Protein AF-A0A8X6MNF6-F1 (afdb_monomer)

pLDDT: mean 74.1, std 14.41, range [43.38, 95.25]

Secondary structure (DSSP, 8-state):
-HHHHHHHT---HHHHHHHHHHHHHHSPPTTT---GGG--TTTHHHHHHHHTT--S-----PPTT------HHHHHHHHHHHHHHHHHHHHHHHTT-

Mean predicted aligned error: 15.43 Å

Organism: Nephila pilipes (NCBI:txid299642)

Foldseek 3Di:
DVVVCVVVVHPDPVVCVVVVVVCQQQDQDPQQRDRNVPDDPVCVVSSCCSVVVPPDDPPDPDDPPDDDDDDPVVVVVVVVVVVVVVVVVVVVVVVPD

Radius of gyration: 24.2 Å; Cα contacts (8 Å, |Δi|>4): 33; chains: 1; bounding box: 54×41×51 Å

Solvent-accessible surface area (backbone atoms only — not comparable to full-atom values): 6228 Å² total; per-residue (Å²): 114,70,67,59,35,64,75,66,76,45,90,57,67,74,82,50,44,62,65,49,51,53,52,56,34,68,34,69,38,85,89,73,65,49,34,64,76,73,65,48,83,84,44,47,66,60,51,48,46,59,74,66,61,71,73,67,85,81,79,76,90,74,60,95,88,65,93,72,92,78,55,74,73,55,56,57,50,52,55,52,50,50,54,53,52,52,52,49,52,53,53,63,63,66,74,76,119

Structure (mmCIF, N/CA/C/O backbone):
data_AF-A0A8X6MNF6-F1
#
_entry.id   AF-A0A8X6MNF6-F1
#
loop_
_atom_site.group_PDB
_atom_site.id
_atom_site.type_symbol
_atom_site.label_atom_id
_atom_site.label_alt_id
_atom_site.label_comp_id
_atom_site.label_asym_id
_atom_site.label_entity_id
_atom_site.label_seq_id
_atom_site.pdbx_PDB_ins_code
_atom_site.Cartn_x
_atom_site.Cartn_y
_atom_site.Cartn_z
_atom_site.occupancy
_atom_site.B_iso_or_equiv
_atom_site.auth_seq_id
_atom_site.auth_comp_id
_atom_site.auth_asym_id
_atom_site.auth_atom_id
_atom_site.pdbx_PDB_model_num
ATOM 1 N N . MET A 1 1 ? -4.217 7.313 11.476 1.00 64.50 1 MET A N 1
ATOM 2 C CA . MET A 1 1 ? -4.755 6.417 12.521 1.00 64.50 1 MET A CA 1
ATOM 3 C C . MET A 1 1 ? -5.315 7.171 13.718 1.00 64.50 1 MET A C 1
ATOM 5 O O . MET A 1 1 ? -6.479 6.946 13.998 1.00 64.50 1 MET A O 1
ATOM 9 N N . TYR A 1 2 ? -4.598 8.112 14.356 1.00 69.69 2 TYR A N 1
ATOM 10 C CA . TYR A 1 2 ? -5.121 8.838 15.535 1.00 69.69 2 TYR A CA 1
ATOM 11 C C . TYR A 1 2 ? -6.488 9.529 15.312 1.00 69.69 2 TYR A C 1
ATOM 13 O O . TYR A 1 2 ? -7.340 9.483 16.191 1.00 69.69 2 TYR A O 1
ATOM 21 N N . HIS A 1 3 ? -6.746 10.060 14.108 1.00 76.50 3 HIS A N 1
ATOM 22 C CA . HIS A 1 3 ? -8.038 10.664 13.745 1.00 76.50 3 HIS A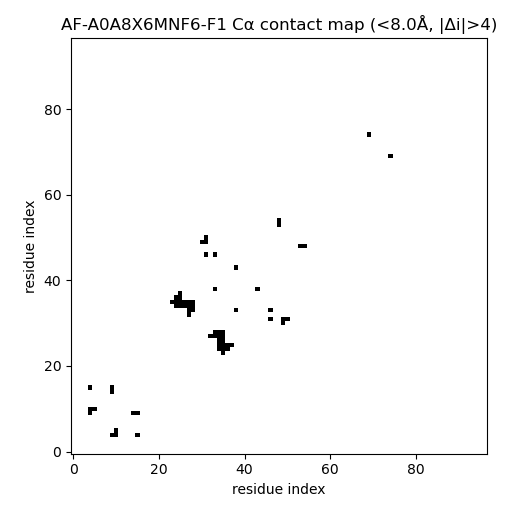 CA 1
ATOM 23 C C . HIS A 1 3 ? -9.246 9.738 13.953 1.00 76.50 3 HIS A C 1
ATOM 25 O O . HIS A 1 3 ? -10.321 10.209 14.307 1.00 76.50 3 HIS A O 1
ATOM 31 N N . VAL A 1 4 ? -9.077 8.426 13.756 1.00 74.44 4 VAL A N 1
ATOM 32 C CA . VAL A 1 4 ? -10.158 7.442 13.916 1.00 74.44 4 VAL A CA 1
ATOM 33 C C . VAL A 1 4 ? -10.529 7.283 15.391 1.00 74.44 4 VAL A C 1
ATOM 35 O O . VAL A 1 4 ? -11.710 7.211 15.718 1.00 74.44 4 VAL A O 1
ATOM 38 N N . PHE A 1 5 ? -9.527 7.291 16.274 1.00 75.50 5 PHE A N 1
ATOM 39 C CA . PHE A 1 5 ? -9.707 7.223 17.726 1.00 75.50 5 PHE A CA 1
ATOM 40 C C . PHE A 1 5 ? -10.415 8.476 18.249 1.00 75.50 5 PHE A C 1
ATOM 42 O O . PHE A 1 5 ? -11.370 8.377 19.014 1.00 75.50 5 PHE A O 1
ATOM 49 N N . THR A 1 6 ? -9.997 9.654 17.772 1.00 79.31 6 THR A N 1
ATOM 50 C CA . THR A 1 6 ? -10.600 10.939 18.151 1.00 79.31 6 THR A CA 1
ATOM 51 C C . THR A 1 6 ? -12.039 11.070 17.652 1.00 79.31 6 THR A C 1
ATOM 53 O O . THR A 1 6 ? -12.909 11.467 18.416 1.00 79.31 6 THR A O 1
ATOM 56 N N . TYR A 1 7 ? -12.314 10.693 16.399 1.00 81.75 7 TYR A N 1
ATOM 57 C CA . TYR A 1 7 ? -13.660 10.761 15.820 1.00 81.75 7 TYR A CA 1
ATOM 58 C C . TYR A 1 7 ? -14.654 9.825 16.520 1.00 81.75 7 TYR A C 1
ATOM 60 O O . TYR A 1 7 ? -15.808 10.186 16.722 1.00 81.75 7 TYR A O 1
ATOM 68 N N . ARG A 1 8 ? -14.207 8.624 16.909 1.00 77.06 8 ARG A N 1
ATOM 69 C CA . ARG A 1 8 ? -15.053 7.614 17.565 1.00 77.06 8 ARG A CA 1
ATOM 70 C C . ARG A 1 8 ? -15.113 7.751 19.089 1.00 77.06 8 ARG A C 1
ATOM 72 O O . ARG A 1 8 ? -15.814 6.968 19.720 1.00 77.06 8 ARG A O 1
ATOM 79 N N . ASN A 1 9 ? -14.378 8.707 19.668 1.00 79.06 9 ASN A N 1
ATOM 80 C CA . ASN A 1 9 ? -14.227 8.908 21.113 1.00 79.06 9 ASN A CA 1
ATOM 81 C C . ASN A 1 9 ? -13.945 7.597 21.878 1.00 79.06 9 ASN A C 1
ATOM 83 O O . ASN A 1 9 ? -14.498 7.335 22.945 1.00 79.06 9 ASN A O 1
ATOM 87 N N . CYS A 1 10 ? -13.109 6.739 21.292 1.00 73.75 10 CYS A N 1
ATOM 88 C CA . CYS A 1 10 ? -12.740 5.455 21.867 1.00 73.75 10 CYS A CA 1
ATOM 89 C C . CYS A 1 10 ? -11.215 5.364 21.907 1.00 73.75 10 CYS A C 1
ATOM 91 O O . CYS A 1 10 ? -10.540 5.439 20.881 1.00 73.75 10 CYS A O 1
ATOM 93 N N . TYR A 1 11 ? -10.676 5.250 23.120 1.00 72.44 11 TYR A N 1
ATOM 94 C CA . TYR A 1 11 ? -9.234 5.227 23.389 1.00 72.44 11 TYR A CA 1
ATOM 95 C C . TYR A 1 11 ? -8.702 3.809 23.621 1.00 72.44 11 TYR A C 1
ATOM 97 O O . TYR A 1 11 ? -7.496 3.605 23.752 1.00 72.44 11 TYR A O 1
ATOM 105 N N . LYS A 1 12 ? -9.596 2.816 23.669 1.00 82.75 12 LYS A N 1
ATOM 106 C CA . LYS A 1 12 ? -9.238 1.406 23.800 1.00 82.75 12 LYS A CA 1
ATOM 107 C C . LYS A 1 12 ? -8.967 0.838 22.420 1.00 82.75 12 LYS A C 1
ATOM 109 O O . LYS A 1 12 ? -9.881 0.647 21.632 1.00 82.75 12 LYS A O 1
ATOM 114 N N . TYR A 1 13 ? -7.700 0.559 22.143 1.00 79.44 13 TYR A N 1
ATOM 115 C CA . TYR A 1 13 ? -7.253 0.105 20.828 1.00 79.44 13 TYR A CA 1
ATOM 116 C C . TYR A 1 13 ? -7.957 -1.174 20.344 1.00 79.44 13 TYR A C 1
ATOM 118 O O . TYR A 1 13 ? -8.317 -1.270 19.174 1.00 79.44 13 TYR A O 1
ATOM 126 N N . LEU A 1 14 ? -8.186 -2.128 21.251 1.00 84.81 14 LEU A N 1
ATOM 127 C CA . LEU A 1 14 ? -8.774 -3.428 20.917 1.00 84.81 14 LEU A CA 1
ATOM 128 C C . LEU A 1 14 ? -10.222 -3.320 20.427 1.00 84.81 14 LEU A C 1
ATOM 130 O O . LEU A 1 14 ? -10.589 -4.000 19.476 1.00 84.81 14 LEU A O 1
ATOM 134 N N . ASP A 1 15 ? -11.008 -2.411 21.003 1.00 83.94 15 ASP A N 1
ATOM 135 C CA . ASP A 1 15 ? -12.438 -2.271 20.694 1.00 83.94 15 ASP A CA 1
ATOM 136 C C . ASP A 1 15 ? -12.678 -1.728 19.270 1.00 83.94 15 ASP A C 1
ATOM 138 O O . ASP A 1 15 ? -13.758 -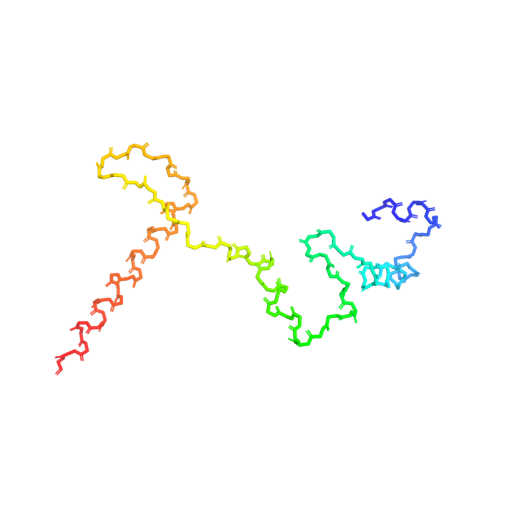1.874 18.701 1.00 83.94 15 ASP A O 1
ATOM 142 N N . ILE A 1 16 ? -11.661 -1.098 18.677 1.00 85.44 16 ILE A N 1
ATOM 143 C CA . ILE A 1 16 ? -11.734 -0.420 17.372 1.00 85.44 16 ILE A CA 1
ATOM 144 C C . ILE A 1 16 ? -10.968 -1.163 16.286 1.00 85.44 16 ILE A C 1
ATOM 146 O O . ILE A 1 16 ? -11.094 -0.808 15.113 1.00 85.44 16 ILE A O 1
ATOM 150 N N . LEU A 1 17 ? -10.196 -2.186 16.651 1.00 87.06 17 LEU A N 1
ATOM 151 C CA . LEU A 1 17 ? -9.390 -2.934 15.700 1.00 87.06 17 LEU A CA 1
ATOM 152 C C . LEU A 1 17 ? -10.276 -3.712 14.721 1.00 87.06 17 LEU A C 1
ATOM 154 O O . LEU A 1 17 ? -10.085 -3.570 13.516 1.00 87.06 17 LEU A O 1
ATOM 158 N N . GLN A 1 18 ? -11.288 -4.432 15.218 1.00 89.19 18 GLN A N 1
ATOM 159 C CA . GLN A 1 18 ? -12.232 -5.185 14.378 1.00 89.19 18 GLN A CA 1
ATOM 160 C C . GLN A 1 18 ? -12.896 -4.301 13.308 1.00 89.19 18 GLN A C 1
ATOM 162 O O . GLN A 1 18 ? -12.727 -4.582 12.124 1.00 89.19 18 GLN A O 1
ATOM 167 N N . PRO A 1 19 ? -13.541 -3.169 13.665 1.00 88.56 19 PRO A N 1
ATOM 168 C CA . PRO A 1 19 ? -14.149 -2.278 12.675 1.00 88.56 19 PRO A CA 1
ATOM 169 C C . PRO A 1 19 ? -13.167 -1.705 11.644 1.00 88.56 19 PRO A C 1
ATOM 171 O O . PRO A 1 19 ? -13.560 -1.372 10.526 1.00 88.56 19 PRO A O 1
ATOM 174 N N . ILE A 1 20 ? -11.896 -1.520 12.020 1.00 89.06 20 ILE A N 1
ATOM 175 C CA . ILE A 1 20 ? -10.859 -1.022 11.108 1.00 89.06 20 ILE A CA 1
ATOM 176 C C . ILE A 1 20 ? -10.457 -2.111 10.115 1.00 89.06 20 ILE A C 1
ATOM 178 O O . ILE A 1 20 ? -10.377 -1.821 8.922 1.00 89.06 20 ILE A O 1
ATOM 182 N N . VAL A 1 21 ? -10.221 -3.333 10.598 1.00 91.50 21 VAL A N 1
ATOM 183 C CA . VAL A 1 21 ? -9.887 -4.492 9.758 1.00 91.50 21 VAL A CA 1
ATOM 184 C C . VAL A 1 21 ? -11.029 -4.771 8.788 1.00 91.50 21 VAL A C 1
ATOM 186 O O . VAL A 1 21 ? -10.806 -4.787 7.581 1.00 91.50 21 VAL A O 1
ATOM 189 N N . ASP A 1 22 ? -12.266 -4.820 9.284 1.00 92.88 22 ASP A N 1
ATOM 190 C CA . ASP A 1 22 ? -13.449 -5.034 8.449 1.00 92.88 22 ASP A CA 1
ATOM 191 C C . ASP A 1 22 ? -13.577 -3.955 7.365 1.00 92.88 22 ASP A C 1
ATOM 193 O O . ASP A 1 22 ? -13.802 -4.260 6.193 1.00 92.88 22 ASP A O 1
ATOM 197 N N . SER A 1 23 ? -13.387 -2.681 7.721 1.00 90.75 23 SER A N 1
ATOM 198 C CA . SER A 1 23 ? -13.422 -1.587 6.746 1.00 90.75 23 SER A CA 1
ATOM 199 C C . SER A 1 23 ? -12.305 -1.694 5.707 1.00 90.75 23 SER A C 1
ATOM 201 O O . SER A 1 23 ? -12.509 -1.309 4.555 1.00 90.75 23 SER A O 1
ATOM 203 N N . TYR A 1 24 ? -11.120 -2.153 6.100 1.00 91.62 24 TYR A N 1
ATOM 204 C CA . TYR A 1 24 ? -9.988 -2.306 5.196 1.00 91.62 24 TYR A CA 1
ATOM 205 C C . TYR A 1 24 ? -10.231 -3.451 4.212 1.00 91.62 24 TYR A C 1
ATOM 207 O O . TYR A 1 24 ? -10.107 -3.245 3.005 1.00 91.62 24 TYR A O 1
ATOM 215 N N . ASP A 1 25 ? -10.659 -4.610 4.708 1.00 94.19 25 ASP A N 1
ATOM 216 C CA . ASP A 1 25 ? -10.820 -5.828 3.915 1.00 94.19 25 ASP A CA 1
ATOM 217 C C . ASP A 1 25 ? -11.996 -5.767 2.931 1.00 94.19 25 ASP A C 1
ATOM 219 O O . ASP A 1 25 ? -11.956 -6.419 1.885 1.00 94.19 25 ASP A O 1
ATOM 223 N N . HIS A 1 26 ? -13.018 -4.952 3.219 1.00 95.25 26 HIS A N 1
ATOM 224 C CA . HIS A 1 26 ? -14.225 -4.832 2.392 1.00 95.25 26 HIS A CA 1
ATOM 225 C C . HIS A 1 26 ? -14.278 -3.567 1.522 1.00 95.25 26 HIS A C 1
ATOM 227 O O . HIS A 1 26 ? -15.162 -3.446 0.670 1.00 95.25 26 HIS A O 1
ATOM 233 N N . SER A 1 27 ? -13.348 -2.625 1.700 1.00 94.44 27 SER A N 1
ATOM 234 C CA . SER A 1 27 ? -13.276 -1.426 0.860 1.00 94.44 27 SER A CA 1
ATOM 235 C C . SER A 1 27 ? -12.499 -1.681 -0.430 1.00 94.44 27 SER A C 1
ATOM 237 O O . SER A 1 27 ? -11.590 -2.507 -0.493 1.00 94.44 27 SER A O 1
ATOM 239 N N . VAL A 1 28 ? -12.850 -0.944 -1.485 1.00 94.00 28 VAL A N 1
ATOM 240 C CA . VAL A 1 28 ? -12.070 -0.934 -2.726 1.00 94.00 28 VAL A CA 1
ATOM 241 C C . VAL A 1 28 ? -10.810 -0.107 -2.498 1.00 9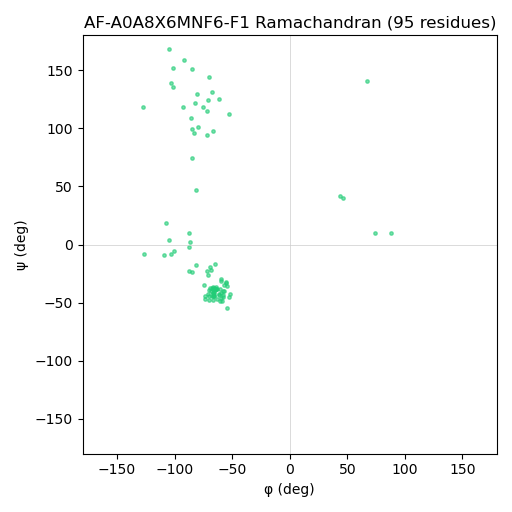4.00 28 VAL A C 1
ATOM 243 O O . VAL A 1 28 ? -10.884 1.095 -2.230 1.00 94.00 28 VAL A O 1
ATOM 246 N N . HIS A 1 29 ? -9.640 -0.730 -2.621 1.00 91.50 29 HIS A N 1
ATOM 247 C CA . HIS A 1 29 ? -8.378 -0.017 -2.439 1.00 91.50 29 HIS A CA 1
ATOM 248 C C . HIS A 1 29 ? -8.009 0.755 -3.698 1.00 91.50 29 HIS A C 1
ATOM 250 O O . HIS A 1 29 ? -7.950 0.203 -4.792 1.00 91.50 29 HIS A O 1
ATOM 256 N N . ARG A 1 30 ? -7.689 2.041 -3.540 1.00 87.38 30 ARG A N 1
ATOM 257 C CA . ARG A 1 30 ? -7.385 2.953 -4.655 1.00 87.38 30 ARG A CA 1
ATOM 258 C C . ARG A 1 30 ? -6.194 2.512 -5.516 1.00 87.38 30 ARG A C 1
ATOM 260 O O . ARG A 1 30 ? -6.158 2.829 -6.698 1.00 87.38 30 ARG A O 1
ATOM 267 N N . SER A 1 31 ? -5.209 1.843 -4.924 1.00 82.44 31 SER A N 1
ATOM 268 C CA . SER A 1 31 ? -3.951 1.468 -5.583 1.00 82.44 31 SER A CA 1
ATOM 269 C C . SER A 1 31 ? -4.139 0.440 -6.697 1.00 82.44 31 SER A C 1
ATOM 271 O O . SER A 1 31 ? -3.523 0.569 -7.749 1.00 82.44 31 SER A O 1
ATOM 273 N N . HIS A 1 32 ? -4.977 -0.569 -6.468 1.00 84.19 32 HIS A N 1
ATOM 274 C CA . HIS A 1 32 ? -5.169 -1.688 -7.394 1.00 84.19 32 HIS A CA 1
ATOM 275 C C . HIS A 1 32 ? -6.639 -1.929 -7.766 1.00 84.19 32 HIS A C 1
ATOM 277 O O . HIS A 1 32 ? -6.912 -2.736 -8.643 1.00 84.19 32 HIS A O 1
ATOM 283 N N . GLY A 1 33 ? -7.593 -1.248 -7.127 1.00 88.81 33 GLY A N 1
ATOM 284 C CA . GLY A 1 33 ? -9.023 -1.359 -7.433 1.00 88.81 33 GLY A CA 1
ATOM 285 C C . GLY A 1 33 ? -9.686 -2.654 -6.952 1.00 88.81 33 GLY A C 1
ATOM 286 O O . GLY A 1 33 ? -10.837 -2.903 -7.294 1.00 88.81 33 GLY A O 1
ATOM 287 N N . PHE A 1 34 ? -8.992 -3.462 -6.146 1.00 90.38 34 PHE A N 1
ATOM 288 C CA . PHE A 1 34 ? -9.530 -4.718 -5.606 1.00 90.38 34 PHE A CA 1
ATOM 289 C C . PHE A 1 34 ? -9.9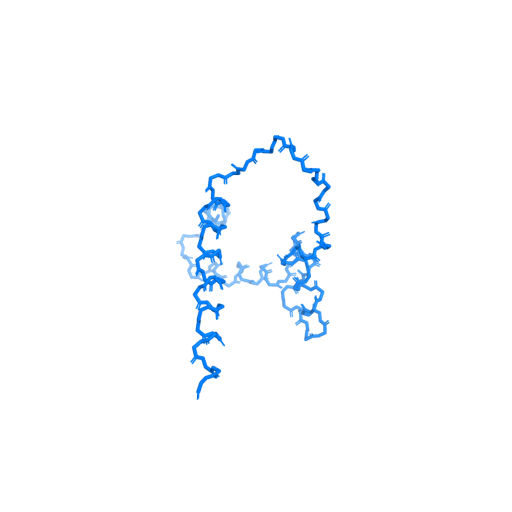78 -4.552 -4.156 1.00 90.38 34 PHE A C 1
ATOM 291 O O . PHE A 1 34 ? -9.431 -3.736 -3.411 1.00 90.38 34 PHE A O 1
ATOM 298 N N . VAL A 1 35 ? -10.964 -5.362 -3.777 1.00 94.75 35 VAL A N 1
ATOM 299 C CA . VAL A 1 35 ? -11.406 -5.554 -2.393 1.00 94.75 35 VAL A CA 1
ATOM 300 C C . VAL A 1 35 ? -10.644 -6.750 -1.818 1.00 94.75 35 VAL A C 1
ATOM 302 O O . VAL A 1 35 ? -10.814 -7.842 -2.366 1.00 94.75 35 VAL A O 1
ATOM 305 N N . PRO A 1 36 ? -9.833 -6.593 -0.753 1.00 92.50 36 PRO A N 1
ATOM 306 C CA . PRO A 1 36 ? -8.989 -7.671 -0.232 1.00 92.50 36 PRO A CA 1
ATOM 307 C C . PRO A 1 36 ? -9.735 -8.975 0.066 1.00 92.50 36 PRO A C 1
ATOM 309 O O . PRO A 1 36 ? -9.307 -10.038 -0.378 1.00 92.50 36 PRO A O 1
ATOM 312 N N . ALA A 1 37 ? -10.894 -8.891 0.724 1.00 93.62 37 ALA A N 1
ATOM 313 C CA . ALA A 1 37 ? -11.702 -10.054 1.091 1.00 93.62 37 ALA A CA 1
ATOM 314 C C . ALA A 1 37 ? -12.267 -10.836 -0.110 1.00 93.62 37 ALA A C 1
ATOM 316 O O . ALA A 1 37 ? -12.720 -11.966 0.050 1.00 93.62 37 ALA A O 1
ATOM 317 N N . LYS A 1 38 ? -12.280 -10.242 -1.310 1.00 93.50 38 LYS A N 1
ATOM 318 C CA . LYS A 1 38 ? -12.848 -10.846 -2.528 1.00 93.50 38 LYS A CA 1
ATOM 319 C C . LYS A 1 38 ? -11.788 -11.359 -3.504 1.00 93.50 38 LYS A C 1
ATOM 321 O O . LYS A 1 38 ? -12.151 -11.794 -4.591 1.00 93.50 38 LYS A O 1
ATOM 326 N N . ILE A 1 39 ? -10.502 -11.289 -3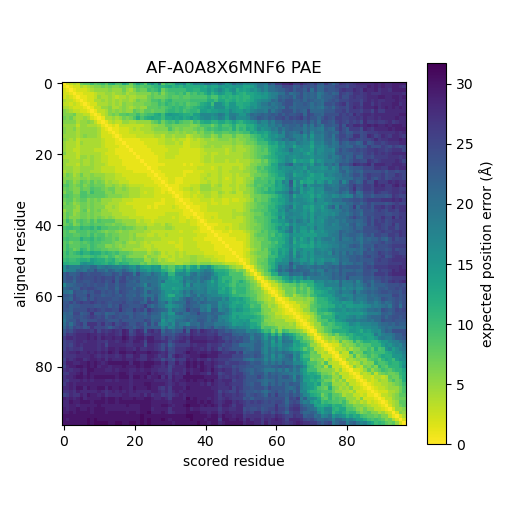.152 1.00 91.50 39 ILE A N 1
ATOM 327 C CA . ILE A 1 39 ? -9.412 -11.731 -4.027 1.00 91.50 39 ILE A CA 1
ATOM 328 C C . ILE A 1 39 ? -9.424 -13.255 -4.123 1.00 91.50 39 ILE A C 1
ATOM 330 O O . ILE A 1 39 ? -9.303 -13.956 -3.119 1.00 91.50 39 ILE A O 1
ATOM 334 N N . THR A 1 40 ? -9.503 -13.764 -5.347 1.00 93.94 40 THR A N 1
ATOM 335 C CA . THR A 1 40 ? -9.373 -15.193 -5.643 1.00 93.94 40 THR A CA 1
ATOM 336 C C . THR A 1 40 ? -8.015 -15.511 -6.274 1.00 93.94 40 THR A C 1
ATOM 338 O O . THR A 1 40 ? -7.274 -14.619 -6.694 1.00 93.94 40 THR A O 1
ATOM 341 N N . GLU A 1 41 ? -7.666 -16.798 -6.371 1.00 91.50 41 GLU A N 1
ATOM 342 C CA . GLU A 1 41 ? -6.425 -17.247 -7.024 1.00 91.50 41 GLU A CA 1
ATOM 343 C C . GLU A 1 41 ? -6.298 -16.741 -8.470 1.00 91.50 41 GLU A C 1
ATOM 345 O O . GLU A 1 41 ? -5.198 -16.430 -8.925 1.00 91.50 41 GLU A O 1
ATOM 350 N N . THR A 1 42 ? -7.421 -16.591 -9.177 1.00 91.56 42 THR A N 1
ATOM 351 C CA . THR A 1 42 ? -7.455 -16.093 -10.558 1.00 91.56 42 THR A CA 1
ATOM 352 C C . THR A 1 42 ? -7.149 -14.601 -10.672 1.00 91.56 42 THR A C 1
ATOM 354 O O . THR A 1 42 ? -6.690 -14.159 -11.724 1.00 91.56 42 THR A O 1
ATOM 357 N N . ASP A 1 43 ? -7.335 -13.829 -9.597 1.00 89.06 43 ASP A N 1
ATOM 358 C CA . ASP A 1 43 ? -7.096 -12.380 -9.573 1.00 89.06 43 ASP A CA 1
ATOM 359 C C . ASP A 1 43 ? -5.644 -12.032 -9.222 1.00 89.06 43 ASP A C 1
ATOM 361 O O . ASP A 1 43 ? -5.145 -10.957 -9.577 1.00 89.06 43 ASP A O 1
ATOM 365 N N . LYS A 1 44 ? -4.930 -12.950 -8.555 1.00 88.25 44 LYS A N 1
ATOM 366 C CA . LYS A 1 44 ? -3.535 -12.756 -8.128 1.00 88.25 44 LYS A CA 1
ATOM 367 C C . LYS A 1 44 ? -2.602 -12.302 -9.256 1.00 88.25 44 LYS A C 1
ATOM 369 O O . LYS A 1 44 ? -1.813 -11.390 -9.007 1.00 88.25 44 LYS A O 1
ATOM 374 N N . PRO A 1 45 ? -2.666 -12.847 -10.490 1.00 88.00 45 PRO A N 1
ATOM 375 C CA . PRO A 1 45 ? -1.806 -12.392 -11.580 1.00 88.00 45 PRO A CA 1
ATOM 376 C C . PRO A 1 45 ? -2.060 -10.931 -11.974 1.00 88.00 45 PRO A C 1
ATOM 378 O O . PRO A 1 45 ? -1.111 -10.205 -12.272 1.00 88.00 45 PRO A O 1
ATOM 381 N N . ALA A 1 46 ? -3.319 -10.485 -11.971 1.00 85.94 46 ALA A N 1
ATOM 382 C CA . ALA A 1 46 ? -3.675 -9.102 -12.279 1.00 85.94 46 ALA A CA 1
ATOM 383 C C . ALA A 1 46 ? -3.221 -8.158 -11.158 1.00 85.94 46 ALA A C 1
ATOM 385 O O . ALA A 1 46 ? -2.584 -7.138 -11.424 1.00 85.94 46 ALA A O 1
ATOM 386 N N . LEU A 1 47 ? -3.460 -8.547 -9.904 1.00 86.94 47 LEU A N 1
ATOM 387 C CA . LEU A 1 47 ? -3.010 -7.810 -8.727 1.00 86.94 47 LEU A CA 1
ATOM 388 C C . LEU A 1 47 ? -1.482 -7.664 -8.693 1.00 86.94 47 LEU A C 1
ATOM 390 O O . LEU A 1 47 ? -0.969 -6.567 -8.487 1.00 86.94 47 LEU A O 1
ATOM 394 N N . TYR A 1 48 ? -0.749 -8.749 -8.955 1.00 85.31 48 TYR A N 1
ATOM 395 C CA . TYR A 1 48 ? 0.713 -8.746 -8.994 1.00 85.31 48 TYR A CA 1
ATOM 396 C C . TYR A 1 48 ? 1.257 -7.777 -10.051 1.00 85.31 48 TYR A C 1
ATOM 398 O O . TYR A 1 48 ? 2.189 -7.022 -9.778 1.00 85.31 48 TYR A O 1
ATOM 406 N N . ARG A 1 49 ? 0.642 -7.730 -11.241 1.00 83.56 49 ARG A N 1
ATOM 407 C CA . ARG A 1 49 ? 1.019 -6.775 -12.298 1.00 83.56 49 ARG A CA 1
ATOM 408 C C . ARG A 1 49 ? 0.842 -5.320 -11.857 1.00 83.56 49 ARG A C 1
ATOM 410 O O . ARG A 1 49 ? 1.732 -4.514 -12.121 1.00 83.56 49 ARG A O 1
ATOM 417 N N . PHE A 1 50 ? -0.259 -5.003 -11.171 1.00 80.94 50 PHE A N 1
ATOM 418 C CA . PHE A 1 50 ? -0.508 -3.667 -10.616 1.00 80.94 50 PHE A CA 1
ATOM 419 C C . PHE A 1 50 ? 0.487 -3.301 -9.506 1.00 80.94 50 PHE A C 1
ATO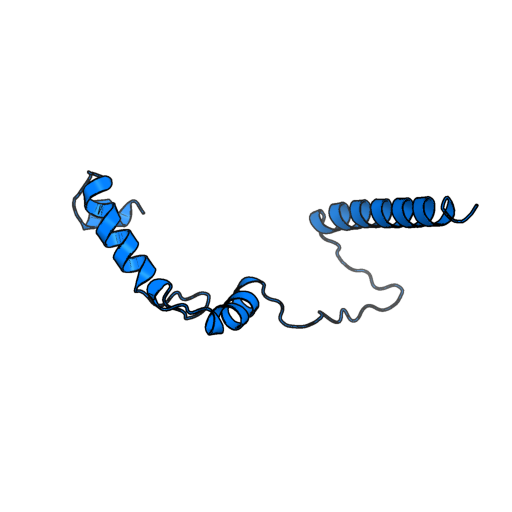M 421 O O . PHE A 1 50 ? 1.018 -2.194 -9.503 1.00 80.94 50 PHE A O 1
ATOM 428 N N . LEU A 1 51 ? 0.767 -4.222 -8.578 1.00 81.56 51 LEU A N 1
ATOM 429 C CA . LEU A 1 51 ? 1.645 -3.965 -7.430 1.00 81.56 51 LEU A CA 1
ATOM 430 C C . LEU A 1 51 ? 3.117 -3.838 -7.822 1.00 81.56 51 LEU A C 1
ATOM 432 O O . LEU A 1 51 ? 3.821 -2.961 -7.326 1.00 81.56 51 LEU A O 1
ATOM 436 N N . CYS A 1 52 ? 3.595 -4.709 -8.709 1.00 79.12 52 CYS A N 1
ATOM 437 C CA . CYS A 1 52 ? 5.004 -4.748 -9.085 1.00 79.12 52 CYS A CA 1
ATOM 438 C C . CYS A 1 52 ? 5.355 -3.786 -10.225 1.00 79.12 52 CYS A C 1
ATOM 440 O O . CYS A 1 52 ? 6.510 -3.760 -10.644 1.00 79.12 52 CYS A O 1
ATOM 442 N N . ASN A 1 53 ? 4.383 -3.004 -10.716 1.00 66.56 53 ASN A N 1
ATOM 443 C CA . ASN A 1 53 ? 4.540 -2.019 -11.787 1.00 66.56 53 ASN A CA 1
ATOM 444 C C . ASN A 1 53 ? 5.391 -2.555 -12.953 1.00 66.56 53 ASN A C 1
ATOM 446 O O . ASN A 1 53 ? 6.255 -1.867 -13.498 1.00 66.56 53 ASN A O 1
ATOM 450 N N . ILE A 1 54 ? 5.161 -3.823 -13.321 1.00 62.94 54 ILE A N 1
ATOM 451 C CA . ILE A 1 54 ? 5.855 -4.505 -14.424 1.00 62.94 54 ILE A CA 1
ATOM 452 C C . ILE A 1 54 ? 5.181 -4.084 -15.734 1.00 62.94 54 ILE A C 1
ATOM 454 O O . ILE A 1 54 ? 4.787 -4.894 -16.571 1.00 62.94 54 ILE A O 1
ATOM 458 N N . SER A 1 55 ? 4.952 -2.784 -15.888 1.00 61.28 55 SER A N 1
ATOM 459 C CA . SER A 1 55 ? 4.482 -2.203 -17.128 1.00 61.28 55 SER A CA 1
ATOM 460 C C . SER A 1 55 ? 5.715 -1.953 -17.980 1.00 61.28 55 SER A C 1
ATOM 462 O O . SER A 1 55 ? 6.412 -0.957 -17.801 1.00 61.28 55 SER A O 1
ATOM 464 N N . SER A 1 56 ? 5.950 -2.874 -18.913 1.00 59.94 56 SER A N 1
ATOM 465 C CA . SER A 1 56 ? 6.927 -2.797 -20.002 1.00 59.94 56 SER A CA 1
ATOM 466 C C . SER A 1 56 ? 8.410 -2.806 -19.608 1.00 59.94 56 SER A C 1
ATOM 468 O O . SER A 1 56 ? 8.855 -2.172 -18.655 1.00 59.94 56 SER A O 1
ATOM 470 N N . LEU A 1 57 ? 9.202 -3.514 -20.417 1.00 60.66 57 LEU A N 1
ATOM 471 C CA . LEU A 1 57 ? 10.631 -3.245 -20.534 1.00 60.66 57 LEU A CA 1
ATOM 472 C C . LEU A 1 57 ? 10.781 -1.758 -20.856 1.00 60.66 57 LEU A C 1
ATOM 474 O O . LEU A 1 57 ? 10.374 -1.312 -21.928 1.00 60.66 57 LEU A O 1
ATOM 478 N N . ILE A 1 58 ? 11.336 -0.990 -19.921 1.00 64.25 58 ILE A N 1
ATOM 479 C CA . ILE A 1 58 ? 11.683 0.404 -20.175 1.00 64.25 58 ILE A CA 1
ATOM 480 C C . ILE A 1 58 ? 12.808 0.374 -21.210 1.00 64.25 58 ILE A C 1
ATOM 482 O O . ILE A 1 58 ? 13.971 0.149 -20.874 1.00 64.25 58 ILE A O 1
ATOM 486 N N . MET A 1 59 ? 12.457 0.560 -22.483 1.00 67.75 59 MET A N 1
ATOM 487 C CA . MET A 1 59 ? 13.438 0.746 -23.545 1.00 67.75 59 MET A CA 1
ATOM 488 C C . MET A 1 59 ? 14.054 2.129 -23.383 1.00 67.75 59 MET A C 1
ATOM 490 O O . MET A 1 59 ? 13.522 3.143 -23.836 1.00 67.75 59 MET A O 1
ATOM 494 N N . LEU A 1 60 ? 15.180 2.167 -22.683 1.00 66.56 60 LEU A N 1
ATOM 495 C CA . LEU A 1 60 ? 15.978 3.370 -22.538 1.00 66.56 60 LEU A CA 1
ATOM 496 C C . LEU A 1 60 ? 16.658 3.664 -23.882 1.00 66.56 60 LEU A C 1
ATOM 498 O O . LEU A 1 60 ? 17.473 2.878 -24.360 1.00 66.56 60 LEU A O 1
ATOM 502 N N . ARG A 1 61 ? 16.302 4.788 -24.509 1.00 72.56 61 ARG A N 1
ATOM 503 C CA . ARG A 1 61 ? 16.906 5.262 -25.763 1.00 72.56 61 ARG A CA 1
ATOM 504 C C . ARG A 1 61 ? 18.170 6.063 -25.449 1.00 72.56 61 ARG A C 1
ATOM 506 O O . ARG A 1 61 ? 18.129 7.286 -25.496 1.00 72.56 61 ARG A O 1
ATOM 513 N N . PHE A 1 62 ? 19.253 5.385 -25.081 1.00 75.25 62 PHE A N 1
ATOM 514 C CA . PHE A 1 62 ? 20.557 6.032 -24.909 1.00 75.25 62 PHE A CA 1
ATOM 515 C C . PHE A 1 62 ? 21.447 5.768 -26.116 1.00 75.25 62 PHE A C 1
ATOM 517 O O . PHE A 1 62 ? 21.533 4.633 -26.590 1.00 75.25 62 PHE A O 1
ATOM 524 N N . ALA A 1 63 ? 22.115 6.813 -26.592 1.00 75.56 63 ALA A N 1
ATOM 525 C CA . ALA A 1 63 ? 23.197 6.695 -27.551 1.00 75.56 63 ALA A CA 1
ATOM 526 C C . ALA A 1 63 ? 24.546 6.577 -26.826 1.00 75.56 63 ALA A C 1
ATOM 528 O O . ALA A 1 63 ? 24.710 6.978 -25.669 1.00 75.56 63 ALA A O 1
ATOM 529 N N . VAL A 1 64 ? 25.541 6.031 -27.526 1.00 69.69 64 VAL A N 1
ATOM 530 C CA . VAL A 1 64 ? 26.929 6.077 -27.058 1.00 69.69 64 VAL A CA 1
ATOM 531 C C . VAL A 1 64 ? 27.334 7.555 -26.957 1.00 69.69 64 VAL A C 1
ATOM 533 O O . VAL A 1 64 ? 27.222 8.277 -27.945 1.00 69.69 64 VAL A O 1
ATOM 536 N N . ASN A 1 65 ? 27.804 7.977 -25.774 1.00 76.31 65 ASN A N 1
ATOM 537 C CA . ASN A 1 65 ? 28.206 9.347 -25.387 1.00 76.31 65 ASN A CA 1
ATOM 538 C C . ASN A 1 65 ? 27.115 10.286 -24.829 1.00 76.31 65 ASN A C 1
ATOM 540 O O . ASN A 1 65 ? 27.404 11.461 -24.597 1.00 76.31 65 ASN A O 1
ATOM 544 N N . ASP A 1 66 ? 25.908 9.798 -24.530 1.00 71.50 66 ASP A N 1
ATOM 545 C CA . ASP A 1 66 ? 24.911 10.618 -23.827 1.00 71.50 66 ASP A CA 1
ATOM 546 C C . ASP A 1 66 ? 25.323 10.922 -22.374 1.00 71.50 66 ASP A C 1
ATOM 548 O O . ASP A 1 66 ? 25.652 10.030 -21.584 1.00 71.50 66 ASP A O 1
ATOM 552 N N . VAL A 1 67 ? 25.236 12.198 -21.983 1.00 74.19 67 VAL A N 1
ATOM 553 C CA . VAL A 1 67 ? 25.475 12.632 -20.599 1.00 74.19 67 VAL A CA 1
ATOM 554 C C . VAL A 1 67 ? 24.201 12.423 -19.782 1.00 74.19 67 VAL A C 1
ATOM 556 O O . VAL A 1 67 ? 23.302 13.261 -19.757 1.00 74.19 67 VAL A O 1
ATOM 559 N N . VAL A 1 68 ? 24.121 11.288 -19.088 1.00 67.50 68 VAL A N 1
ATOM 560 C CA . VAL A 1 68 ? 22.961 10.919 -18.263 1.00 67.50 68 VAL A CA 1
ATOM 561 C C . VAL A 1 68 ? 23.215 11.116 -16.770 1.00 67.50 68 VAL A C 1
ATOM 563 O O . VAL A 1 68 ? 24.271 10.780 -16.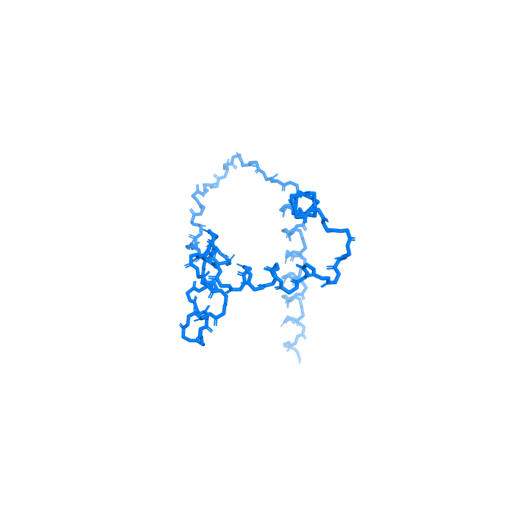229 1.00 67.50 68 VAL A O 1
ATOM 566 N N . ARG A 1 69 ? 22.207 11.632 -16.055 1.00 68.38 69 ARG A N 1
ATOM 567 C CA . ARG A 1 69 ? 22.254 11.772 -14.593 1.00 68.38 69 ARG A CA 1
ATOM 568 C C . ARG A 1 69 ? 21.951 10.429 -13.931 1.00 68.38 69 ARG A C 1
ATOM 570 O O . ARG A 1 69 ? 20.795 10.042 -13.786 1.00 68.38 69 ARG A O 1
ATOM 577 N N . ILE A 1 70 ? 22.989 9.739 -13.470 1.00 62.66 70 ILE A N 1
ATOM 578 C CA . ILE A 1 70 ? 22.840 8.502 -12.693 1.00 62.66 70 ILE A CA 1
ATOM 579 C C . ILE A 1 70 ? 22.565 8.867 -11.228 1.00 62.66 70 ILE A C 1
ATOM 581 O O . ILE A 1 70 ? 23.355 9.567 -10.590 1.00 62.66 70 ILE A O 1
ATOM 585 N N . SER A 1 71 ? 21.443 8.409 -10.668 1.00 63.72 71 SER A N 1
ATOM 586 C CA . SER A 1 71 ? 21.147 8.605 -9.244 1.00 63.72 71 SER A CA 1
ATOM 587 C C . SER A 1 71 ? 22.084 7.756 -8.366 1.00 63.72 71 SER A C 1
ATOM 589 O O . SER A 1 71 ? 22.464 6.637 -8.716 1.00 63.72 71 SER A O 1
ATOM 591 N N . LYS A 1 72 ? 22.475 8.283 -7.195 1.00 56.62 72 LYS A N 1
ATOM 592 C CA . LYS A 1 72 ? 23.486 7.666 -6.306 1.00 56.62 72 LYS A CA 1
ATOM 593 C C . LYS A 1 72 ? 23.137 6.234 -5.866 1.00 56.62 72 LYS A C 1
ATOM 595 O O . LYS A 1 72 ? 24.031 5.401 -5.755 1.00 56.62 72 LYS A O 1
ATOM 600 N N . VAL A 1 73 ? 21.851 5.941 -5.669 1.00 57.31 73 VAL A N 1
ATOM 601 C CA . VAL A 1 73 ? 21.350 4.613 -5.264 1.00 57.31 73 VAL A CA 1
ATOM 602 C C . VAL A 1 73 ? 21.572 3.569 -6.363 1.00 57.31 73 VAL A C 1
ATOM 604 O O . VAL A 1 73 ? 21.941 2.432 -6.079 1.00 57.31 73 VAL A O 1
ATOM 607 N N . ARG A 1 74 ? 21.434 3.967 -7.633 1.00 55.62 74 ARG A N 1
ATOM 608 C CA . ARG A 1 74 ? 21.611 3.070 -8.778 1.00 55.62 74 ARG A CA 1
ATOM 609 C C . ARG A 1 74 ? 23.086 2.748 -9.045 1.00 55.62 74 ARG A C 1
ATOM 611 O O . ARG A 1 74 ? 23.399 1.601 -9.334 1.00 55.62 74 ARG A O 1
ATOM 618 N N . LYS A 1 75 ? 23.999 3.705 -8.822 1.00 57.75 75 LYS A N 1
ATOM 619 C CA . LYS A 1 75 ? 25.461 3.480 -8.886 1.00 57.75 75 LYS A CA 1
ATOM 620 C C . LYS A 1 75 ? 25.936 2.393 -7.912 1.00 57.75 75 LYS A C 1
ATOM 622 O O . LYS A 1 75 ? 26.801 1.593 -8.254 1.00 57.75 75 LYS A O 1
ATOM 627 N N . ALA A 1 76 ? 25.373 2.363 -6.703 1.00 57.72 76 ALA A N 1
ATOM 628 C CA . ALA A 1 76 ? 25.693 1.341 -5.707 1.00 57.72 76 ALA A CA 1
ATOM 629 C C . ALA A 1 76 ? 25.195 -0.054 -6.131 1.00 57.72 76 ALA A C 1
ATOM 631 O O . ALA A 1 76 ? 25.888 -1.047 -5.919 1.00 57.72 76 ALA A O 1
ATOM 632 N N . LEU A 1 77 ? 24.021 -0.116 -6.768 1.00 50.38 77 LEU A N 1
ATOM 633 C CA . LEU A 1 77 ? 23.412 -1.353 -7.255 1.00 50.38 77 LEU A CA 1
ATOM 634 C C . LEU A 1 77 ? 24.127 -1.907 -8.500 1.00 50.38 77 LEU A C 1
ATOM 636 O O . LEU A 1 77 ? 24.445 -3.092 -8.527 1.00 50.38 77 LEU A O 1
ATOM 640 N N . GLU A 1 78 ? 24.462 -1.056 -9.477 1.00 58.84 78 GLU A N 1
ATOM 641 C CA . GLU A 1 78 ? 25.237 -1.435 -10.673 1.00 58.84 78 GLU A CA 1
ATOM 642 C C . GLU A 1 78 ? 26.637 -1.941 -10.307 1.00 58.84 78 GLU A C 1
ATOM 644 O O . GLU A 1 78 ? 27.054 -2.986 -10.803 1.00 58.84 78 GLU A O 1
ATOM 649 N N . LYS A 1 79 ? 27.333 -1.271 -9.372 1.00 55.69 79 LYS A N 1
ATOM 650 C CA . LYS A 1 79 ? 28.644 -1.737 -8.895 1.00 55.69 79 LYS A CA 1
ATOM 651 C C . LYS A 1 79 ? 28.547 -3.144 -8.307 1.00 55.69 79 LYS A C 1
ATOM 653 O O . LYS A 1 79 ? 29.377 -3.984 -8.623 1.00 55.69 79 LYS A O 1
ATOM 658 N N . LYS A 1 80 ? 27.515 -3.413 -7.499 1.00 51.81 80 LYS A N 1
ATOM 659 C CA . LYS A 1 80 ? 27.314 -4.723 -6.870 1.00 51.81 80 LYS A CA 1
ATOM 660 C C . LYS A 1 80 ? 26.986 -5.807 -7.905 1.00 51.81 80 LYS A C 1
ATOM 662 O O . LYS A 1 80 ? 27.560 -6.887 -7.844 1.00 51.81 80 LYS A O 1
ATOM 667 N N . LEU A 1 81 ? 26.105 -5.513 -8.867 1.00 53.56 81 LEU A N 1
ATOM 668 C CA . LEU A 1 81 ? 25.717 -6.436 -9.945 1.00 53.56 81 LEU A CA 1
ATOM 669 C C . LEU A 1 81 ? 26.876 -6.777 -10.892 1.00 53.56 81 LEU A C 1
ATOM 671 O O . LEU A 1 81 ? 27.014 -7.944 -11.246 1.00 53.56 81 LEU A O 1
ATOM 675 N N . SER A 1 82 ? 27.732 -5.808 -11.240 1.00 55.84 82 SER A N 1
ATOM 676 C CA . SER A 1 82 ? 28.954 -6.064 -12.021 1.00 55.84 82 SER A CA 1
ATOM 677 C C . SER A 1 82 ? 29.862 -7.052 -11.298 1.00 55.84 82 SER A C 1
ATOM 679 O O . SER A 1 82 ? 30.238 -8.065 -11.870 1.00 55.84 82 SER A O 1
ATOM 681 N N . THR A 1 83 ? 30.122 -6.829 -10.003 1.00 55.81 83 THR A N 1
ATOM 682 C CA . THR A 1 83 ? 30.984 -7.723 -9.215 1.00 55.81 83 THR A CA 1
ATOM 683 C C . THR A 1 83 ? 30.429 -9.148 -9.146 1.00 55.81 83 THR A C 1
ATOM 685 O O . THR A 1 83 ? 31.192 -10.103 -9.227 1.00 55.81 83 THR A O 1
ATOM 688 N N . TYR A 1 84 ? 29.106 -9.324 -9.037 1.00 52.12 84 TYR A N 1
ATOM 689 C CA . TYR A 1 84 ? 28.495 -10.660 -9.048 1.00 52.12 84 TYR A CA 1
ATOM 690 C C . TYR A 1 84 ? 28.577 -11.354 -10.412 1.00 52.12 84 TYR A C 1
ATOM 692 O O . TYR A 1 84 ? 28.770 -12.567 -10.453 1.00 52.12 84 TYR A O 1
ATOM 700 N N . LEU A 1 85 ? 28.428 -10.616 -11.516 1.00 58.81 85 LEU A N 1
ATOM 701 C CA . LEU A 1 85 ? 28.567 -11.162 -12.869 1.00 58.81 85 LEU A CA 1
ATOM 702 C C . LEU A 1 85 ? 30.019 -11.553 -13.164 1.00 58.81 85 LEU A C 1
ATOM 704 O O . LEU A 1 85 ? 30.250 -12.633 -13.701 1.00 58.81 85 LEU A O 1
ATOM 708 N N . ASP A 1 86 ? 30.980 -10.741 -12.727 1.00 58.28 86 ASP A N 1
ATOM 709 C CA . ASP A 1 86 ? 32.408 -11.032 -12.865 1.00 58.28 86 ASP A CA 1
ATOM 710 C C . ASP A 1 86 ? 32.793 -12.290 -12.073 1.00 58.28 86 ASP A C 1
ATOM 712 O O . ASP A 1 86 ? 33.408 -13.204 -12.618 1.00 58.28 86 ASP A O 1
ATOM 716 N N . LEU A 1 87 ? 32.347 -12.404 -10.817 1.00 56.53 87 LEU A N 1
ATOM 717 C CA . LEU A 1 87 ? 32.579 -13.598 -9.995 1.00 56.53 87 LEU A CA 1
ATOM 718 C C . LEU A 1 87 ? 31.903 -14.850 -10.568 1.00 56.53 87 LEU A C 1
ATOM 720 O O . LEU A 1 87 ? 32.482 -15.931 -10.525 1.00 56.53 87 LEU A O 1
ATOM 724 N N . ARG A 1 88 ? 30.696 -14.717 -11.128 1.00 55.06 88 ARG A N 1
ATOM 725 C CA . ARG A 1 88 ? 29.973 -15.828 -11.761 1.00 55.06 88 ARG A CA 1
ATOM 726 C C . ARG A 1 88 ? 30.677 -16.324 -13.021 1.00 55.06 88 ARG A C 1
ATOM 728 O O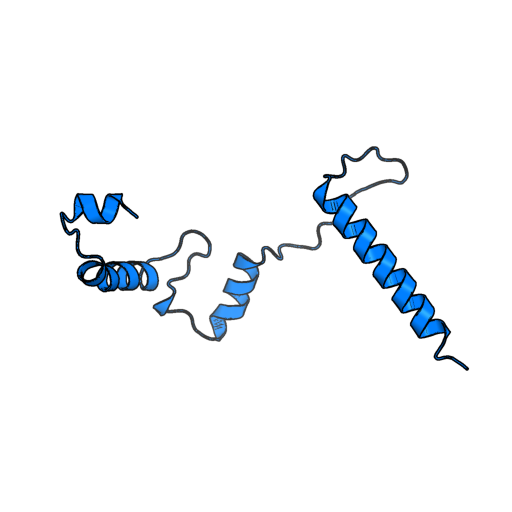 . ARG A 1 88 ? 30.766 -17.531 -13.211 1.00 55.06 88 ARG A O 1
ATOM 735 N N . ASN A 1 89 ? 31.185 -15.411 -13.844 1.00 61.53 89 ASN A N 1
ATOM 736 C CA . ASN A 1 89 ? 31.937 -15.750 -15.050 1.00 61.53 89 ASN A CA 1
ATOM 737 C C . ASN A 1 89 ? 33.276 -16.416 -14.702 1.00 61.53 89 ASN A C 1
ATOM 739 O O . ASN A 1 89 ? 33.664 -17.381 -15.356 1.00 61.53 89 ASN A O 1
ATOM 743 N N . LEU A 1 90 ? 33.942 -15.954 -13.637 1.00 60.38 90 LEU A N 1
ATOM 744 C CA . LEU A 1 90 ? 35.173 -16.563 -13.128 1.00 60.38 90 LEU A CA 1
ATOM 745 C C . LEU A 1 90 ? 34.937 -17.972 -12.566 1.00 60.38 90 LEU A C 1
ATOM 747 O O . LEU A 1 90 ? 35.704 -18.874 -12.884 1.00 60.38 90 LEU A O 1
ATOM 751 N N . LEU A 1 91 ? 33.857 -18.183 -11.806 1.00 57.56 91 LEU A N 1
ATOM 752 C CA . LEU A 1 91 ? 33.473 -19.507 -11.296 1.00 57.56 91 LEU A CA 1
ATOM 753 C C . LEU A 1 91 ? 33.073 -20.467 -12.429 1.00 57.56 91 LEU A C 1
ATOM 755 O O . LEU A 1 91 ? 33.503 -21.613 -12.447 1.00 57.56 91 LEU A O 1
ATOM 759 N N . SER A 1 92 ? 32.340 -19.990 -13.441 1.00 57.41 92 SER A N 1
ATOM 760 C CA . SER A 1 92 ? 32.006 -20.815 -14.613 1.00 57.41 92 SER A CA 1
ATOM 761 C C . SER A 1 92 ? 33.209 -21.143 -15.502 1.00 57.41 92 SER A C 1
ATOM 763 O O . SER A 1 92 ? 33.156 -22.101 -16.265 1.00 57.41 92 SER A O 1
ATOM 765 N N . ALA A 1 93 ? 34.282 -20.348 -15.428 1.00 55.34 93 ALA A N 1
ATOM 766 C CA . ALA A 1 93 ? 35.523 -20.588 -16.157 1.00 55.34 93 ALA A CA 1
ATOM 767 C C . ALA A 1 93 ? 36.462 -21.559 -15.420 1.00 55.34 93 ALA A C 1
ATOM 769 O O . ALA A 1 93 ? 37.286 -22.199 -16.067 1.00 55.34 93 ALA A O 1
ATOM 770 N N . SER A 1 94 ? 36.335 -21.692 -14.093 1.00 57.88 94 SER A N 1
ATOM 771 C CA . SER A 1 94 ? 37.087 -22.672 -13.297 1.00 57.88 94 SER A CA 1
ATOM 772 C C . SER A 1 94 ? 36.492 -24.084 -13.320 1.00 57.88 94 SER A C 1
ATOM 774 O O . SER A 1 94 ? 37.210 -25.029 -13.022 1.00 57.88 94 SER A O 1
ATOM 776 N N . ASP A 1 95 ? 35.224 -24.238 -13.711 1.00 52.62 95 ASP A N 1
ATOM 777 C CA . ASP A 1 95 ? 34.518 -25.531 -13.771 1.00 52.62 95 ASP A CA 1
ATOM 778 C C . ASP A 1 95 ? 34.714 -26.287 -15.116 1.00 52.62 95 ASP A C 1
ATOM 780 O O . ASP A 1 95 ? 34.022 -27.269 -15.381 1.00 52.62 95 ASP A O 1
ATOM 784 N N . ILE A 1 96 ? 35.628 -25.830 -15.991 1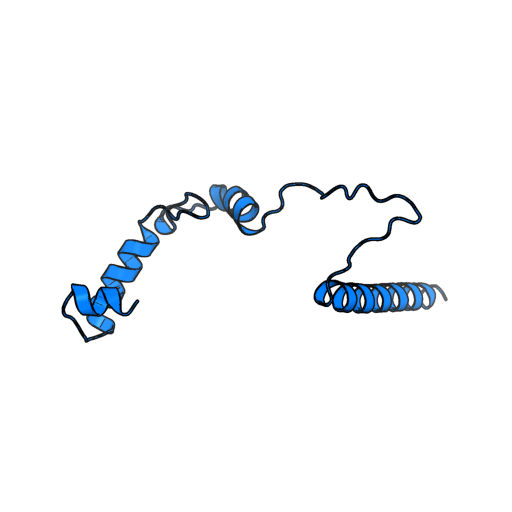.00 51.81 96 ILE A N 1
ATOM 785 C CA . ILE A 1 96 ? 35.907 -26.409 -17.333 1.00 51.81 96 ILE A CA 1
ATOM 786 C C . ILE A 1 96 ? 37.265 -27.168 -17.380 1.00 51.81 96 ILE A C 1
ATOM 788 O O . ILE A 1 96 ? 37.795 -27.453 -18.452 1.00 51.81 96 ILE A O 1
ATOM 792 N N . GLN A 1 97 ? 37.839 -27.553 -16.236 1.00 43.38 97 GLN A N 1
ATOM 793 C CA . GLN A 1 97 ? 39.002 -28.461 -16.153 1.00 43.38 97 GLN A CA 1
ATOM 794 C C . GLN A 1 97 ? 38.655 -29.742 -15.403 1.00 43.38 97 GLN A C 1
ATOM 796 O O . GLN A 1 97 ? 39.225 -30.789 -15.784 1.00 43.38 97 GLN A O 1
#

Sequence (97 aa):
MYHVFTYRNCYKYLDILQPIVDSYDHSVHRSHGFVPAKITETDKPALYRFLCNISSLIMLRFAVNDVVRISKVRKALEKKLSTYLDLRNLLSASDIQ